Protein AF-A0A2A5GKJ1-F1 (afdb_monomer_lite)

Foldseek 3Di:
DPPVVLVVLLVVLVVQLVVLVVQADPVCCPDDSNVVSVVSNVVSVVSNVVSVVVVVVVVVVVVVVVD

pLDDT: mean 89.16, std 7.32, range [54.69, 95.31]

Radius of gyration: 16.23 Å; chains: 1; bounding box: 38×14×45 Å

Structure (mmCIF, N/CA/C/O backbone):
data_AF-A0A2A5GKJ1-F1
#
_entry.id   AF-A0A2A5GKJ1-F1
#
loop_
_atom_site.group_PDB
_atom_site.id
_atom_site.type_symbol
_atom_site.label_atom_id
_atom_site.label_alt_id
_atom_site.label_comp_id
_atom_site.label_asym_id
_atom_site.label_entity_id
_atom_site.label_seq_id
_atom_site.pdbx_PDB_ins_code
_atom_site.Cartn_x
_atom_site.Cartn_y
_atom_site.Cartn_z
_atom_site.occupancy
_atom_site.B_iso_or_equiv
_atom_site.aut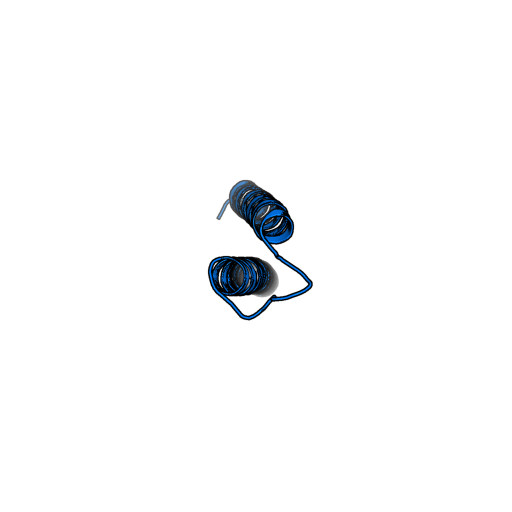h_seq_id
_atom_site.auth_comp_id
_atom_site.auth_asym_id
_atom_site.auth_atom_id
_atom_site.pdbx_PDB_model_num
ATOM 1 N N . MET A 1 1 ? -11.474 6.104 13.790 1.00 60.88 1 MET A N 1
ATOM 2 C CA . MET A 1 1 ? -11.263 6.205 12.330 1.00 60.88 1 MET A CA 1
ATOM 3 C C . MET A 1 1 ? -12.508 5.670 11.629 1.00 60.88 1 MET A C 1
ATOM 5 O O . MET A 1 1 ? -12.958 4.586 11.987 1.00 60.88 1 MET A O 1
ATOM 9 N N . LYS A 1 2 ? -13.132 6.430 10.719 1.00 75.19 2 LYS A N 1
ATOM 10 C CA . LYS A 1 2 ? -14.291 5.921 9.960 1.00 75.19 2 LYS A CA 1
ATOM 11 C C . LYS A 1 2 ? -13.796 4.831 9.006 1.00 75.19 2 LYS A C 1
ATOM 13 O O . LYS A 1 2 ? -12.733 5.010 8.419 1.00 75.19 2 LYS A O 1
ATOM 18 N N . ARG A 1 3 ? -14.546 3.734 8.828 1.00 77.25 3 ARG A N 1
ATOM 19 C CA . ARG A 1 3 ? -14.142 2.632 7.924 1.00 77.25 3 ARG A CA 1
ATOM 20 C C . ARG A 1 3 ? -13.813 3.112 6.507 1.00 77.25 3 ARG A C 1
ATOM 22 O O . ARG A 1 3 ? -12.944 2.547 5.858 1.00 77.25 3 ARG A O 1
ATOM 29 N N . THR A 1 4 ? -14.441 4.206 6.085 1.00 86.06 4 THR A N 1
ATOM 30 C CA . THR A 1 4 ? -14.172 4.911 4.831 1.00 86.06 4 THR A CA 1
ATOM 31 C C . THR A 1 4 ? -12.703 5.297 4.664 1.00 86.06 4 THR A C 1
ATOM 33 O O . THR A 1 4 ? -12.167 5.151 3.577 1.00 86.06 4 THR A O 1
ATOM 36 N N . PHE A 1 5 ? -12.023 5.739 5.725 1.00 88.94 5 PHE A N 1
ATOM 37 C CA . PHE A 1 5 ? -10.630 6.187 5.635 1.00 88.94 5 PHE A CA 1
ATOM 38 C C . PHE A 1 5 ? -9.667 5.032 5.346 1.00 88.94 5 PHE A C 1
ATOM 40 O O . PHE A 1 5 ? -8.814 5.152 4.474 1.00 88.94 5 PHE A O 1
ATOM 47 N N . SER A 1 6 ? -9.842 3.893 6.022 1.00 88.75 6 SER A N 1
ATOM 48 C CA . SER A 1 6 ? -9.043 2.695 5.748 1.00 88.75 6 SER A CA 1
ATOM 49 C C . SER A 1 6 ? -9.249 2.203 4.314 1.00 88.75 6 SER A C 1
ATOM 51 O O . SER A 1 6 ? -8.275 1.872 3.653 1.00 88.75 6 SER A O 1
ATOM 53 N N . ILE A 1 7 ? -10.488 2.235 3.804 1.00 89.88 7 ILE A N 1
ATOM 54 C CA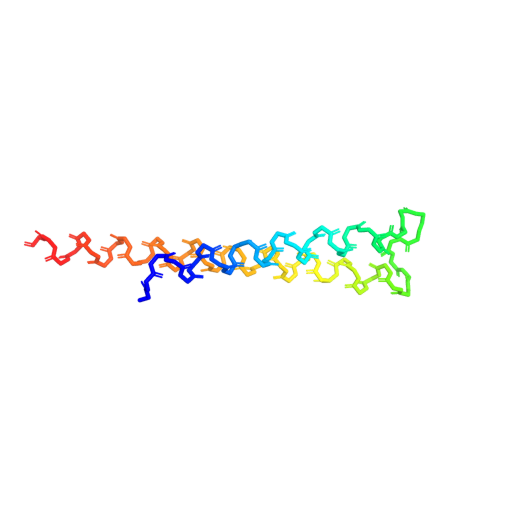 . ILE A 1 7 ? -10.795 1.861 2.413 1.00 89.88 7 ILE A CA 1
ATOM 55 C C . ILE A 1 7 ? -10.092 2.797 1.422 1.00 89.88 7 ILE A C 1
ATOM 57 O O . ILE A 1 7 ? -9.464 2.323 0.480 1.00 89.88 7 ILE A O 1
ATOM 61 N N . ILE A 1 8 ? -10.155 4.114 1.647 1.00 93.81 8 ILE A N 1
ATOM 62 C CA . ILE A 1 8 ? -9.491 5.106 0.788 1.00 93.81 8 ILE A CA 1
ATOM 63 C C . ILE A 1 8 ? -7.978 4.865 0.757 1.00 93.81 8 ILE A C 1
ATOM 65 O O . ILE A 1 8 ? -7.387 4.835 -0.321 1.00 93.81 8 ILE A O 1
ATOM 69 N N . LEU A 1 9 ? -7.354 4.642 1.918 1.00 92.19 9 LEU A N 1
ATOM 70 C CA . LEU A 1 9 ? -5.921 4.361 1.990 1.00 92.19 9 LEU A CA 1
ATOM 71 C C . LEU A 1 9 ? -5.542 3.054 1.289 1.00 92.19 9 LEU A C 1
ATOM 73 O O . LEU A 1 9 ? -4.522 3.009 0.608 1.00 92.19 9 LEU A O 1
ATOM 77 N N . THR A 1 10 ? -6.352 2.001 1.420 1.00 92.00 10 THR A N 1
ATOM 78 C CA . THR A 1 10 ? -6.112 0.737 0.714 1.00 92.00 10 THR A CA 1
ATOM 79 C C . THR A 1 10 ? -6.189 0.919 -0.803 1.00 92.00 10 THR A C 1
ATOM 81 O O . THR A 1 10 ? -5.322 0.413 -1.512 1.00 92.00 10 THR A O 1
ATOM 84 N N . ILE A 1 11 ? -7.172 1.672 -1.309 1.00 94.88 11 ILE A N 1
ATOM 85 C CA . ILE A 1 11 ? -7.278 1.981 -2.745 1.00 94.88 11 ILE A CA 1
ATOM 86 C C . ILE A 1 11 ? -6.057 2.779 -3.217 1.00 94.88 11 ILE A C 1
ATOM 88 O O . ILE A 1 11 ? -5.485 2.463 -4.258 1.00 94.88 11 ILE A O 1
ATOM 92 N N . LEU A 1 12 ? -5.628 3.776 -2.439 1.00 95.00 12 LEU A N 1
ATOM 93 C CA . LEU A 1 12 ? -4.458 4.586 -2.771 1.00 95.00 12 LEU A CA 1
ATOM 94 C C . LEU A 1 12 ? -3.171 3.747 -2.806 1.00 95.00 12 LEU A C 1
ATOM 96 O O . LEU A 1 12 ? -2.367 3.901 -3.722 1.00 95.00 12 LEU A O 1
ATOM 100 N N . ALA A 1 13 ? -3.002 2.825 -1.855 1.00 93.50 13 ALA A N 1
ATOM 101 C CA . ALA A 1 13 ? -1.874 1.899 -1.841 1.00 93.50 13 ALA A CA 1
ATOM 102 C C . ALA A 1 13 ? -1.885 0.965 -3.064 1.00 93.50 13 ALA A C 1
ATOM 104 O O . ALA A 1 13 ? -0.841 0.767 -3.680 1.00 93.50 13 ALA A O 1
ATOM 105 N N . LEU A 1 14 ? -3.053 0.446 -3.468 1.00 94.62 14 LEU A N 1
ATOM 106 C CA . LEU A 1 14 ? -3.177 -0.345 -4.699 1.00 94.62 14 LEU A CA 1
ATOM 107 C C . LEU A 1 14 ? -2.791 0.464 -5.943 1.00 94.62 14 LEU A C 1
ATOM 109 O O . LEU A 1 14 ? -2.077 -0.048 -6.803 1.00 94.62 14 LEU A O 1
ATOM 113 N N . ALA A 1 15 ? -3.240 1.718 -6.035 1.00 95.31 15 ALA A N 1
ATOM 114 C CA . ALA A 1 15 ? -2.906 2.596 -7.152 1.00 95.31 15 ALA A CA 1
ATOM 115 C C . ALA A 1 15 ? -1.396 2.872 -7.227 1.00 95.31 15 ALA A C 1
ATOM 117 O O . ALA A 1 15 ? -0.816 2.815 -8.310 1.00 95.31 15 ALA A O 1
ATOM 118 N N . LEU A 1 16 ? -0.743 3.104 -6.081 1.00 93.19 16 LEU A N 1
ATOM 119 C CA . LEU A 1 16 ? 0.711 3.264 -6.024 1.00 93.19 16 LEU A CA 1
ATOM 120 C C . LEU A 1 16 ? 1.447 1.996 -6.464 1.00 93.19 16 LEU A C 1
ATOM 122 O O . LEU A 1 16 ? 2.412 2.099 -7.217 1.00 93.19 16 LEU A O 1
ATOM 126 N N . ILE A 1 17 ? 1.007 0.814 -6.020 1.00 93.38 17 ILE A N 1
ATOM 127 C CA . ILE A 1 17 ? 1.611 -0.459 -6.439 1.00 93.38 17 ILE A CA 1
ATOM 128 C C . ILE A 1 17 ? 1.484 -0.623 -7.953 1.00 93.38 17 ILE A C 1
ATOM 130 O O . ILE A 1 17 ? 2.476 -0.933 -8.604 1.00 93.38 17 ILE A O 1
ATOM 134 N N . ALA A 1 18 ? 0.300 -0.368 -8.517 1.00 94.31 18 ALA A N 1
ATOM 135 C CA . ALA A 1 18 ? 0.075 -0.459 -9.956 1.00 94.31 18 ALA A CA 1
ATOM 136 C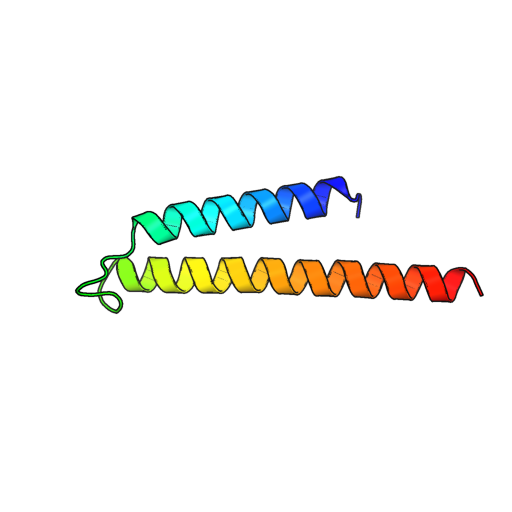 C . ALA A 1 18 ? 0.973 0.512 -10.738 1.00 94.31 18 ALA A C 1
ATOM 138 O O . ALA A 1 18 ? 1.606 0.101 -11.705 1.00 94.31 18 ALA A O 1
ATOM 139 N N . TYR A 1 19 ? 1.091 1.767 -10.292 1.00 92.69 19 TYR A N 1
ATOM 140 C CA . TYR A 1 19 ? 1.980 2.747 -10.919 1.00 92.69 19 TYR A CA 1
ATOM 141 C C . TYR A 1 19 ? 3.445 2.295 -10.868 1.00 92.69 19 TYR A C 1
ATOM 143 O O . TYR A 1 19 ? 4.093 2.189 -11.905 1.00 92.69 19 TYR A O 1
ATOM 151 N N . ASN A 1 20 ? 3.959 1.943 -9.687 1.00 91.00 20 ASN A N 1
ATOM 152 C CA . ASN A 1 20 ? 5.350 1.507 -9.550 1.00 91.00 20 ASN A CA 1
ATOM 153 C C . ASN A 1 20 ? 5.627 0.203 -10.321 1.00 91.00 20 ASN A C 1
ATOM 155 O O . ASN A 1 20 ? 6.703 0.055 -10.888 1.00 91.00 20 ASN A O 1
ATOM 159 N N . ALA A 1 21 ? 4.656 -0.710 -10.425 1.00 88.62 21 ALA A N 1
ATOM 160 C CA . ALA A 1 21 ? 4.796 -1.921 -11.233 1.00 88.62 21 ALA A CA 1
ATOM 161 C C . ALA A 1 21 ? 4.973 -1.622 -12.732 1.00 88.62 21 ALA A C 1
ATOM 163 O O . ALA A 1 21 ? 5.648 -2.384 -13.415 1.00 88.62 21 ALA A O 1
ATOM 164 N N . THR A 1 22 ? 4.417 -0.515 -13.241 1.00 88.69 22 THR A N 1
ATOM 165 C CA . THR A 1 22 ? 4.639 -0.087 -14.637 1.00 88.69 22 THR A CA 1
ATOM 166 C C . THR A 1 22 ? 6.005 0.557 -14.877 1.00 88.69 22 THR A C 1
ATOM 168 O O . THR A 1 22 ? 6.429 0.638 -16.024 1.00 88.69 22 THR A O 1
ATOM 171 N N . LEU A 1 23 ? 6.695 1.001 -13.821 1.00 86.94 23 LEU A N 1
ATOM 172 C CA . LEU A 1 23 ? 8.032 1.603 -13.896 1.00 86.94 23 LEU A CA 1
ATOM 173 C C . LEU A 1 23 ? 9.162 0.576 -13.717 1.00 86.94 23 LEU A C 1
ATOM 175 O O . LEU A 1 23 ? 10.328 0.927 -13.874 1.00 86.94 23 LEU A O 1
ATOM 179 N N . ILE A 1 24 ? 8.840 -0.673 -13.366 1.00 87.88 24 ILE A N 1
ATOM 180 C CA . ILE A 1 24 ? 9.842 -1.723 -13.195 1.00 87.88 24 ILE A CA 1
ATOM 181 C C . ILE A 1 24 ? 10.362 -2.177 -14.562 1.00 87.88 24 ILE A C 1
ATOM 183 O O . ILE A 1 24 ? 9.621 -2.690 -15.400 1.00 87.88 24 ILE A O 1
ATOM 187 N N . ASP A 1 25 ? 11.667 -2.028 -14.754 1.00 86.56 25 ASP A N 1
ATOM 188 C CA . ASP A 1 25 ? 12.419 -2.744 -15.776 1.00 86.56 25 ASP A CA 1
ATOM 189 C C . ASP A 1 25 ? 12.825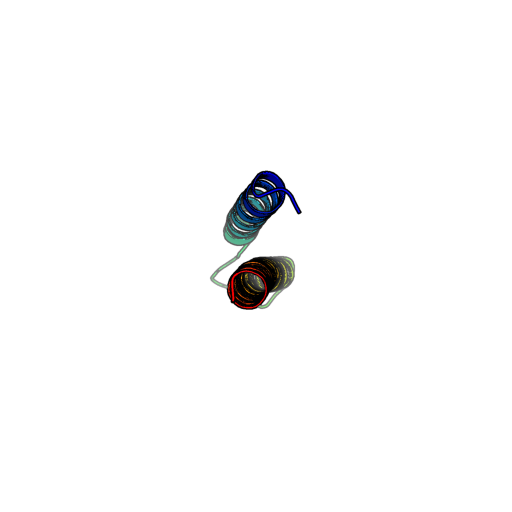 -4.113 -15.207 1.00 86.56 25 ASP A C 1
ATOM 191 O O . ASP A 1 25 ? 13.618 -4.203 -14.267 1.00 86.56 25 ASP A O 1
ATOM 195 N N . PHE A 1 26 ? 12.253 -5.186 -15.757 1.00 79.56 26 PHE A N 1
ATOM 196 C CA . PHE A 1 26 ? 12.523 -6.558 -15.319 1.00 79.56 26 PHE A CA 1
ATOM 197 C C . PHE A 1 26 ? 13.897 -7.085 -15.761 1.00 79.56 26 PHE A C 1
ATOM 199 O O . PHE A 1 26 ? 14.358 -8.073 -15.187 1.00 79.56 26 PHE A O 1
ATOM 206 N N . GLU A 1 27 ? 14.562 -6.455 -16.736 1.00 83.31 27 GLU A N 1
ATOM 207 C CA . GLU A 1 27 ? 15.938 -6.806 -17.109 1.00 83.31 27 GLU A CA 1
ATOM 208 C C . GLU A 1 27 ? 16.947 -6.219 -16.117 1.00 83.31 27 GLU A C 1
ATOM 210 O O . GLU A 1 27 ? 17.919 -6.884 -15.761 1.00 83.31 27 GLU A O 1
ATOM 215 N N . ASN A 1 28 ? 16.693 -5.004 -15.614 1.00 83.38 28 ASN A N 1
ATOM 216 C CA . ASN A 1 28 ? 17.559 -4.323 -14.646 1.00 83.38 28 ASN A CA 1
ATOM 217 C C . ASN A 1 28 ? 16.774 -3.808 -13.423 1.00 83.38 28 ASN A C 1
ATOM 219 O O . ASN A 1 28 ? 16.743 -2.602 -13.158 1.00 83.38 28 ASN A O 1
ATOM 223 N N . PRO A 1 29 ? 16.177 -4.702 -12.611 1.00 80.62 29 PRO A N 1
ATOM 224 C CA . PRO A 1 29 ? 15.288 -4.311 -11.514 1.00 80.62 29 PRO A CA 1
ATOM 225 C C . PRO A 1 29 ? 16.007 -3.564 -10.384 1.00 80.62 29 PRO A C 1
ATOM 227 O O . PRO A 1 29 ? 15.373 -2.903 -9.566 1.00 80.62 29 PRO A O 1
ATOM 230 N N . LEU A 1 30 ? 17.337 -3.673 -10.329 1.00 84.31 30 LEU A N 1
ATOM 231 C CA . LEU A 1 30 ? 18.176 -3.089 -9.289 1.00 84.31 30 LEU A CA 1
ATOM 232 C C . LEU A 1 30 ? 19.005 -1.891 -9.771 1.00 84.31 30 LEU A C 1
ATOM 234 O O . LEU A 1 30 ? 20.013 -1.558 -9.150 1.00 84.31 30 LEU A O 1
ATOM 238 N N . VAL A 1 31 ? 18.595 -1.222 -10.850 1.00 86.38 31 VAL A N 1
ATOM 239 C CA . VAL A 1 31 ? 19.304 -0.048 -11.375 1.00 86.38 31 VAL A CA 1
ATOM 240 C C . VAL A 1 31 ? 18.332 1.103 -11.627 1.00 86.38 31 VAL A C 1
ATOM 242 O O . VAL A 1 31 ? 17.225 0.896 -12.116 1.00 86.38 31 VAL A O 1
ATOM 245 N N . GLY A 1 32 ? 18.758 2.325 -11.292 1.00 86.81 32 GLY A N 1
ATOM 246 C CA . GLY A 1 32 ? 18.028 3.556 -11.607 1.00 86.81 32 GLY A CA 1
ATOM 247 C C . GLY A 1 32 ? 16.596 3.569 -11.069 1.00 86.81 32 GLY A C 1
ATOM 248 O O . GLY A 1 32 ? 16.360 3.288 -9.892 1.00 86.81 32 GLY A O 1
ATOM 249 N N . ASP A 1 33 ? 15.646 3.885 -11.947 1.00 87.12 33 ASP A N 1
ATOM 250 C CA . ASP A 1 33 ? 14.234 4.063 -11.600 1.00 87.12 33 ASP A CA 1
ATOM 251 C C . ASP A 1 33 ? 13.557 2.762 -11.135 1.00 87.12 33 ASP A C 1
ATOM 253 O O . ASP A 1 33 ? 12.646 2.809 -10.306 1.00 87.12 33 ASP A O 1
ATOM 257 N N . SER A 1 34 ? 14.058 1.592 -11.552 1.00 88.56 34 SER A N 1
ATOM 258 C CA . SER A 1 34 ? 13.537 0.294 -11.103 1.00 88.56 34 SER A CA 1
ATOM 259 C C . SER A 1 34 ? 13.765 0.033 -9.615 1.00 88.56 34 SER A C 1
ATOM 261 O O . SER A 1 34 ? 12.890 -0.529 -8.955 1.00 88.56 34 SER A O 1
ATOM 263 N N . LEU A 1 35 ? 14.893 0.488 -9.047 1.00 90.56 35 LEU A N 1
ATOM 264 C CA . LEU A 1 35 ? 15.124 0.398 -7.596 1.00 90.56 35 LEU A CA 1
ATOM 265 C C . LEU A 1 35 ? 14.096 1.217 -6.829 1.00 90.56 35 LEU A C 1
ATOM 267 O O . LEU A 1 35 ? 13.562 0.771 -5.813 1.00 90.56 35 LEU A O 1
ATOM 271 N N . ILE A 1 36 ? 13.834 2.427 -7.317 1.00 91.75 36 ILE A N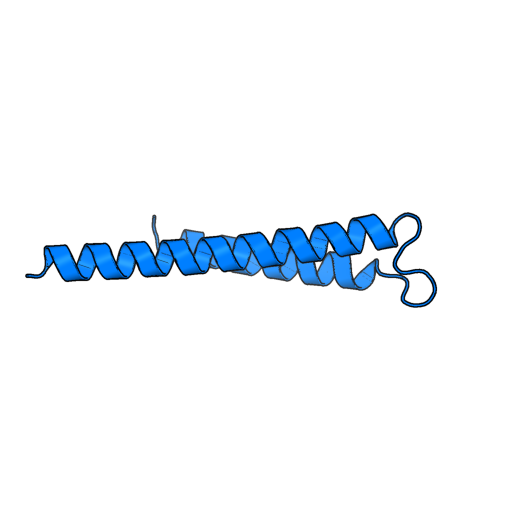 1
ATOM 272 C CA . ILE A 1 36 ? 12.889 3.349 -6.698 1.00 91.75 36 ILE A CA 1
ATOM 273 C C . ILE A 1 36 ? 11.481 2.752 -6.782 1.00 91.75 36 ILE A C 1
ATOM 275 O O . ILE A 1 36 ? 10.773 2.722 -5.774 1.00 91.75 36 ILE A O 1
ATOM 279 N N . ALA A 1 37 ? 11.112 2.194 -7.937 1.00 92.50 37 ALA A N 1
ATOM 280 C CA . ALA A 1 37 ? 9.853 1.489 -8.133 1.00 92.50 37 ALA A CA 1
ATOM 281 C C . ALA A 1 37 ? 9.702 0.291 -7.179 1.00 92.50 37 ALA A C 1
ATOM 283 O O . ALA A 1 37 ? 8.658 0.128 -6.541 1.00 92.50 37 ALA A O 1
ATOM 284 N N . LEU A 1 38 ? 10.757 -0.508 -7.000 1.00 91.44 38 LEU A N 1
ATOM 285 C CA . LEU A 1 38 ? 10.753 -1.647 -6.084 1.00 91.44 38 LEU A CA 1
ATOM 286 C C . LEU A 1 38 ? 10.546 -1.208 -4.626 1.00 91.44 38 LEU A C 1
ATOM 288 O O . LEU A 1 38 ? 9.715 -1.782 -3.918 1.00 91.44 38 LEU A O 1
ATOM 292 N N . ILE A 1 39 ? 11.246 -0.157 -4.189 1.00 93.44 39 ILE A N 1
ATOM 293 C CA . ILE A 1 39 ? 11.068 0.439 -2.855 1.00 93.44 39 ILE A CA 1
ATOM 294 C C . ILE A 1 39 ? 9.644 0.988 -2.700 1.00 93.44 39 ILE A C 1
ATOM 296 O O . ILE A 1 39 ? 9.024 0.793 -1.653 1.00 93.44 39 ILE A O 1
ATOM 300 N N . GLY A 1 40 ? 9.095 1.620 -3.741 1.00 93.69 40 GLY A N 1
ATOM 301 C CA . GLY A 1 40 ? 7.725 2.131 -3.763 1.00 93.69 40 GLY A CA 1
ATOM 302 C C . GLY A 1 40 ? 6.678 1.031 -3.575 1.00 93.69 40 GLY A C 1
ATOM 303 O O . GLY A 1 40 ? 5.748 1.189 -2.775 1.00 93.69 40 GLY A O 1
ATOM 304 N N . ILE A 1 41 ? 6.852 -0.116 -4.239 1.00 93.75 41 ILE A N 1
ATOM 305 C CA . ILE A 1 41 ? 5.994 -1.296 -4.048 1.00 93.75 41 ILE A CA 1
ATOM 306 C C . ILE A 1 41 ? 6.124 -1.817 -2.614 1.00 93.75 41 ILE A C 1
ATOM 308 O O . ILE A 1 41 ? 5.109 -2.036 -1.950 1.00 93.75 41 ILE A O 1
ATOM 312 N N . LEU A 1 42 ? 7.353 -1.962 -2.106 1.00 94.44 42 LEU A N 1
ATOM 313 C CA . LEU A 1 42 ? 7.612 -2.464 -0.755 1.00 94.44 42 LEU A CA 1
ATOM 314 C C . LEU A 1 42 ? 6.973 -1.571 0.322 1.00 94.44 42 LEU A C 1
ATOM 316 O O . LEU A 1 42 ? 6.323 -2.063 1.247 1.00 94.44 42 LEU A O 1
ATOM 320 N N . ALA A 1 43 ? 7.112 -0.253 0.179 1.00 94.81 43 ALA A N 1
ATOM 321 C CA . ALA A 1 43 ? 6.520 0.731 1.078 1.00 94.81 43 ALA A CA 1
ATOM 322 C C . ALA A 1 43 ? 4.985 0.678 1.048 1.00 94.81 43 ALA A C 1
ATOM 324 O O . ALA A 1 43 ? 4.339 0.703 2.098 1.00 94.81 43 ALA A O 1
ATOM 325 N N . SER A 1 44 ? 4.399 0.539 -0.142 1.00 94.69 44 SER A N 1
ATOM 326 C CA . SER A 1 44 ? 2.946 0.440 -0.312 1.00 94.69 44 SER A CA 1
ATOM 327 C C . SER A 1 44 ? 2.384 -0.851 0.294 1.00 94.69 44 SER A C 1
ATOM 329 O O . SER A 1 44 ? 1.347 -0.822 0.959 1.00 94.69 44 SER A O 1
ATOM 331 N N . LEU A 1 45 ? 3.094 -1.974 0.147 1.00 93.94 45 LEU A N 1
ATOM 332 C CA . LEU A 1 45 ? 2.759 -3.233 0.818 1.00 93.94 45 LEU A CA 1
ATOM 333 C C . LEU A 1 45 ? 2.838 -3.097 2.343 1.00 93.94 45 LEU A C 1
ATOM 335 O O . LEU A 1 45 ? 1.922 -3.527 3.046 1.00 93.94 45 LEU A O 1
ATOM 339 N N . CYS A 1 46 ? 3.884 -2.448 2.858 1.00 95.12 46 CYS A N 1
ATOM 340 C CA . CYS A 1 46 ? 4.030 -2.183 4.289 1.00 95.12 46 CYS A CA 1
ATOM 341 C C . CYS A 1 46 ? 2.852 -1.357 4.836 1.00 95.12 46 CYS A C 1
ATOM 343 O O . CYS A 1 46 ? 2.270 -1.707 5.864 1.00 95.12 46 CYS A O 1
ATOM 345 N N . ALA A 1 47 ? 2.420 -0.320 4.110 1.00 93.50 47 ALA A N 1
ATOM 346 C CA . ALA A 1 47 ? 1.263 0.488 4.491 1.00 93.50 47 ALA A CA 1
ATOM 347 C C . ALA A 1 47 ? -0.032 -0.342 4.595 1.00 93.50 47 ALA A C 1
ATOM 349 O O . ALA A 1 47 ? -0.803 -0.166 5.543 1.00 93.50 47 ALA A O 1
ATOM 350 N N . ILE A 1 48 ? -0.259 -1.280 3.666 1.00 92.88 48 ILE A N 1
ATOM 351 C CA . ILE A 1 48 ? -1.411 -2.196 3.712 1.00 92.88 48 ILE A CA 1
ATOM 352 C C . ILE A 1 48 ? -1.343 -3.087 4.959 1.00 92.88 48 ILE A C 1
ATOM 354 O O . ILE A 1 48 ? -2.344 -3.228 5.664 1.00 92.88 48 ILE A O 1
ATOM 358 N N . VAL A 1 49 ? -0.173 -3.650 5.272 1.00 94.88 49 VAL A N 1
ATOM 359 C CA . VAL A 1 49 ? 0.021 -4.487 6.468 1.00 94.88 49 VAL A CA 1
ATOM 360 C C . VAL A 1 49 ? -0.268 -3.697 7.747 1.00 94.88 49 VAL A C 1
ATOM 362 O O . VAL A 1 49 ? -1.027 -4.166 8.596 1.00 94.88 49 VAL A O 1
ATOM 365 N N . LEU A 1 50 ? 0.260 -2.477 7.871 1.00 94.38 50 LEU A N 1
ATOM 366 C CA . LEU A 1 50 ? 0.004 -1.611 9.027 1.00 94.38 50 LEU A CA 1
ATOM 367 C C . LEU A 1 50 ? -1.488 -1.279 9.182 1.00 94.38 50 LEU A C 1
ATOM 369 O O . LEU A 1 50 ? -2.012 -1.291 10.298 1.00 94.38 50 LEU A O 1
ATOM 373 N N . LEU A 1 51 ? -2.197 -1.048 8.074 1.00 92.50 51 LEU A N 1
ATOM 374 C CA . LEU A 1 51 ? -3.651 -0.862 8.074 1.00 92.50 51 LEU A CA 1
ATOM 375 C C . LEU A 1 51 ? -4.400 -2.099 8.574 1.00 92.50 51 LEU A C 1
ATOM 377 O O . LEU A 1 51 ? -5.323 -1.965 9.379 1.00 92.50 51 LEU A O 1
ATOM 381 N N . LEU A 1 52 ? -4.012 -3.296 8.128 1.00 91.31 52 LEU A N 1
ATOM 382 C CA . LEU A 1 52 ? -4.624 -4.551 8.572 1.00 91.31 52 LEU A CA 1
ATOM 383 C C . LEU A 1 52 ? -4.404 -4.791 10.068 1.00 91.31 52 LEU A C 1
ATOM 385 O O . LEU A 1 52 ? -5.346 -5.168 10.775 1.00 91.31 52 LEU A O 1
ATOM 389 N N . ILE A 1 53 ? -3.193 -4.521 10.561 1.00 94.81 53 ILE A N 1
ATOM 390 C CA . ILE A 1 53 ? -2.872 -4.584 11.991 1.00 94.81 53 ILE A CA 1
ATOM 391 C C . ILE A 1 53 ? -3.765 -3.610 12.760 1.00 94.81 53 ILE A C 1
ATOM 393 O O . ILE A 1 53 ? -4.443 -4.019 13.699 1.00 94.81 53 ILE A O 1
ATOM 397 N N . TYR A 1 54 ? -3.857 -2.355 12.317 1.00 91.81 54 TYR A N 1
ATOM 398 C CA . TYR A 1 54 ? -4.692 -1.343 12.961 1.00 91.81 54 TYR A CA 1
ATOM 399 C C . TYR A 1 54 ? -6.175 -1.744 13.029 1.00 91.81 54 TYR A C 1
ATOM 401 O O . TYR A 1 54 ? -6.806 -1.625 14.083 1.00 91.81 54 TYR A O 1
ATOM 409 N N . ILE A 1 55 ? -6.740 -2.255 11.928 1.00 90.00 55 ILE A N 1
ATOM 410 C CA . ILE A 1 55 ? -8.131 -2.736 11.886 1.00 90.00 55 ILE A CA 1
ATOM 411 C C . ILE A 1 55 ? -8.327 -3.897 12.867 1.00 90.00 55 ILE A C 1
ATOM 413 O O . ILE A 1 55 ? -9.350 -3.957 13.553 1.00 90.00 55 ILE A O 1
ATOM 417 N N . THR A 1 56 ? -7.350 -4.801 12.951 1.00 92.06 56 THR A N 1
ATOM 418 C CA . THR A 1 56 ? -7.378 -5.939 13.875 1.00 92.06 56 THR A CA 1
ATOM 419 C C . THR A 1 56 ? -7.317 -5.471 15.327 1.00 92.06 56 THR A C 1
ATOM 421 O O . THR A 1 56 ? -8.169 -5.876 16.115 1.00 92.06 56 THR A O 1
ATOM 424 N N . SER A 1 57 ? -6.411 -4.553 15.674 1.00 93.12 57 SER A N 1
ATOM 425 C CA . SER A 1 57 ? -6.342 -3.943 17.010 1.00 93.12 57 SER A CA 1
ATOM 426 C C . SER A 1 57 ? -7.663 -3.281 17.400 1.00 93.12 57 SER A C 1
ATOM 428 O O . SER A 1 57 ? -8.185 -3.549 18.477 1.00 93.12 57 SER A O 1
ATOM 430 N N . LYS A 1 58 ? -8.276 -2.508 16.493 1.00 89.81 58 LYS A N 1
ATOM 431 C CA . LYS A 1 58 ? -9.605 -1.904 16.700 1.00 89.81 58 LYS A CA 1
ATOM 432 C C . LYS A 1 58 ? -10.712 -2.940 16.913 1.00 89.81 58 LYS A C 1
ATOM 434 O O . LYS A 1 58 ? -11.669 -2.678 17.636 1.00 89.81 58 LYS A O 1
ATOM 439 N N . LYS A 1 59 ? -10.621 -4.095 16.249 1.00 89.31 59 LYS A N 1
ATOM 440 C CA . LYS A 1 59 ? -11.583 -5.194 16.407 1.00 89.31 59 LYS A CA 1
ATOM 441 C C . LYS A 1 59 ? -11.431 -5.879 17.765 1.00 89.31 59 LYS A C 1
ATOM 443 O O . LYS A 1 59 ? -12.439 -6.293 18.321 1.00 89.31 59 LYS A O 1
ATOM 448 N N . ILE A 1 60 ? -10.203 -6.002 18.268 1.00 93.50 60 ILE A N 1
ATOM 449 C CA . ILE A 1 60 ? -9.917 -6.549 19.599 1.00 93.50 60 ILE A CA 1
ATOM 450 C C . ILE A 1 60 ? -10.413 -5.587 20.683 1.00 93.50 60 ILE A C 1
ATOM 452 O O . ILE A 1 60 ? -11.150 -6.024 21.554 1.00 93.50 60 ILE A O 1
ATOM 456 N N . GLU A 1 61 ? -10.092 -4.293 20.575 1.00 92.38 61 GLU A N 1
ATOM 457 C CA . GLU A 1 61 ? -10.584 -3.237 21.480 1.00 92.38 61 GLU A CA 1
ATOM 458 C C . GLU A 1 61 ? -12.109 -3.294 21.614 1.00 92.38 61 GLU A C 1
ATOM 460 O O . GLU A 1 61 ? -12.635 -3.416 22.710 1.00 92.38 61 GLU A O 1
ATOM 465 N N . LYS A 1 62 ? -12.821 -3.343 20.481 1.00 90.62 62 LYS A N 1
ATOM 466 C CA . LYS A 1 62 ? -14.282 -3.417 20.493 1.00 90.62 62 LYS A CA 1
ATOM 467 C C . LYS A 1 62 ? -14.830 -4.679 21.174 1.00 90.62 62 LYS A C 1
ATOM 469 O O . LYS A 1 62 ? -15.885 -4.607 21.782 1.00 90.62 62 LYS A O 1
ATOM 474 N N . LYS A 1 63 ? -14.154 -5.824 21.029 1.00 89.50 63 LYS A N 1
ATOM 475 C CA . LYS A 1 63 ? -14.574 -7.062 21.698 1.00 89.50 63 LYS A CA 1
ATOM 476 C C . LYS A 1 63 ? -14.378 -6.976 23.208 1.00 89.50 63 LYS A C 1
ATOM 478 O O . LYS A 1 63 ? -15.230 -7.456 23.930 1.00 89.50 63 LYS A O 1
ATOM 483 N N . LEU A 1 64 ? -13.277 -6.367 23.648 1.00 92.00 64 LEU A N 1
ATOM 484 C CA . LEU A 1 64 ? -12.978 -6.172 25.065 1.00 92.00 64 LEU A CA 1
ATOM 485 C C . LEU A 1 64 ? -13.979 -5.217 25.733 1.00 92.00 64 LEU A C 1
ATOM 487 O O . LEU A 1 64 ? -14.321 -5.421 26.884 1.00 92.00 64 LEU A O 1
ATOM 491 N N . ASP A 1 65 ? -14.441 -4.193 25.012 1.00 84.69 65 ASP A N 1
ATOM 492 C CA . ASP A 1 65 ? -15.430 -3.231 25.518 1.00 84.69 65 ASP A CA 1
ATOM 493 C C . ASP A 1 65 ? -16.868 -3.798 25.577 1.00 84.69 65 ASP A C 1
ATOM 495 O O . ASP A 1 65 ? -17.753 -3.163 26.151 1.00 84.69 65 ASP A O 1
ATOM 499 N N . GLU A 1 66 ? -17.134 -4.937 24.922 1.00 73.94 66 GLU A N 1
ATOM 500 C CA . GLU A 1 66 ? -18.450 -5.601 24.886 1.00 73.94 66 GLU A CA 1
ATOM 501 C C . GLU A 1 66 ? -18.626 -6.662 26.001 1.00 73.94 66 GLU A C 1
ATOM 503 O O . GLU A 1 66 ? -19.756 -7.116 26.199 1.00 73.94 66 GLU A O 1
ATOM 508 N N . ASP A 1 67 ? -17.556 -7.018 26.729 1.00 54.69 67 ASP A N 1
ATOM 509 C CA . ASP A 1 67 ? -17.532 -7.909 27.910 1.00 54.69 67 ASP A CA 1
ATOM 510 C C . ASP A 1 67 ? -17.505 -7.107 29.233 1.00 54.69 67 ASP A C 1
ATOM 512 O O . ASP A 1 67 ? -18.174 -7.539 30.204 1.00 54.69 67 ASP A O 1
#

Secondary structure (DSSP, 8-state):
--HHHHHHHHHHHHHHHHHHHHH--SSSTTSTHHHHHHHHHHHHHHHHHHHHHHHHHHHHHHHHTT-

Sequence (67 aa):
MKRTFSIILTILALALIAYNATLIDFENPLVGDSLIALIGILASLCAI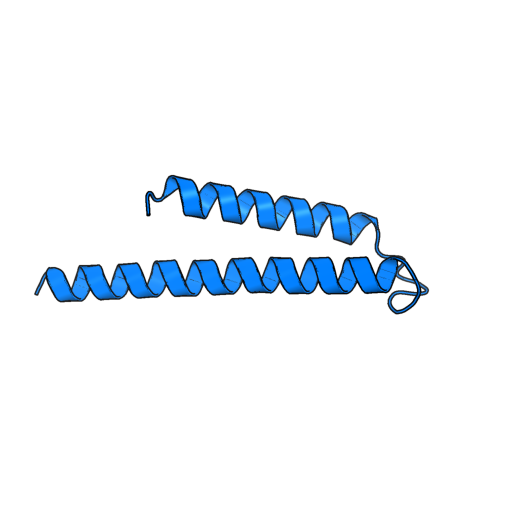VLLLIYITSKKIEKKLDED